Protein AF-A0A353WRV8-F1 (afdb_monomer)

Solvent-accessible surface area (backbone atoms only — not comparable to full-atom values): 5640 Å² total; per-residue (Å²): 137,81,74,79,84,75,44,71,70,61,44,64,76,41,50,88,81,54,85,82,74,84,79,78,56,42,48,75,76,74,54,54,39,83,60,40,34,70,37,94,61,41,56,52,67,69,34,19,45,50,51,53,52,48,58,76,73,46,61,45,95,67,67,48,61,68,48,41,44,74,70,62,57,43,57,69,71,33,36,63,50,52,71,71,49,63,64,40,80,57,117

pLDDT: mean 87.09, std 9.01, range [43.22, 94.62]

Sequence (91 aa):
MDIRNLDAQKFDALADLVYCSAPLPFRLWQLPADSLRCHPYIGGWKEAEAIVLIREKYPSDSLNVGLLRRAGILSPKNCDRLAKCLIADPD

Structure (mmCIF, N/CA/C/O backbone):
data_AF-A0A353WRV8-F1
#
_entry.id   AF-A0A353WRV8-F1
#
loop_
_atom_site.group_PDB
_atom_site.id
_atom_site.type_symbol
_atom_site.label_atom_id
_atom_site.label_alt_id
_atom_site.label_comp_id
_atom_site.label_asym_id
_atom_site.label_entity_id
_atom_site.label_seq_id
_atom_site.pdbx_PDB_ins_code
_atom_site.Cartn_x
_atom_site.Cartn_y
_atom_site.Cartn_z
_atom_site.occupancy
_atom_site.B_iso_or_equiv
_atom_site.auth_seq_id
_atom_site.auth_comp_id
_atom_site.auth_asym_id
_atom_site.auth_atom_id
_atom_site.pdbx_PDB_model_num
ATOM 1 N N . MET A 1 1 ? 21.606 8.556 -9.567 1.00 43.22 1 MET A N 1
ATOM 2 C CA . MET A 1 1 ? 22.695 7.988 -10.382 1.00 43.22 1 MET A CA 1
ATOM 3 C C . MET A 1 1 ? 22.130 7.847 -11.782 1.00 43.22 1 MET A C 1
ATOM 5 O O . MET A 1 1 ? 21.315 6.965 -11.996 1.00 43.22 1 MET A O 1
ATOM 9 N N . ASP A 1 2 ? 22.447 8.787 -12.670 1.00 46.84 2 ASP A N 1
ATOM 10 C CA . ASP A 1 2 ? 22.011 8.746 -14.069 1.00 46.84 2 ASP A CA 1
ATOM 11 C C . ASP A 1 2 ? 23.062 8.002 -14.884 1.00 46.84 2 ASP A C 1
ATOM 13 O O . ASP A 1 2 ? 24.211 8.445 -14.969 1.00 46.84 2 ASP A O 1
ATOM 17 N N . ILE A 1 3 ? 22.684 6.882 -15.499 1.00 61.09 3 ILE A N 1
ATOM 18 C CA . ILE A 1 3 ? 23.528 6.252 -16.514 1.00 61.09 3 ILE A CA 1
ATOM 19 C C . ILE A 1 3 ? 23.322 7.051 -17.804 1.00 61.09 3 ILE A C 1
ATOM 21 O O . ILE A 1 3 ? 22.414 6.782 -18.590 1.00 61.09 3 ILE A O 1
ATOM 25 N N . ARG A 1 4 ? 24.127 8.102 -17.997 1.00 62.56 4 ARG A N 1
ATOM 26 C CA . ARG A 1 4 ? 24.130 8.884 -19.243 1.00 62.56 4 ARG A CA 1
ATOM 27 C C . ARG A 1 4 ? 24.422 7.953 -20.426 1.00 62.56 4 ARG A C 1
ATOM 29 O O . ARG A 1 4 ? 25.414 7.232 -20.406 1.00 62.56 4 ARG A O 1
ATOM 36 N N . ASN A 1 5 ? 23.596 8.030 -21.470 1.00 70.06 5 ASN A N 1
ATOM 37 C CA . ASN A 1 5 ? 23.731 7.267 -22.717 1.00 70.06 5 ASN A CA 1
ATOM 38 C C . ASN A 1 5 ? 23.676 5.735 -22.546 1.00 70.06 5 ASN A C 1
ATOM 40 O O . ASN A 1 5 ? 24.481 5.039 -23.169 1.00 70.06 5 ASN A O 1
ATOM 44 N N . LEU A 1 6 ? 22.763 5.204 -21.722 1.00 74.81 6 LEU A N 1
ATOM 45 C CA . LEU A 1 6 ? 22.415 3.779 -21.764 1.00 74.81 6 LEU A CA 1
ATOM 46 C C . LEU A 1 6 ? 21.622 3.503 -23.055 1.00 74.81 6 LEU A C 1
ATOM 48 O O . LEU A 1 6 ? 20.421 3.750 -23.127 1.00 74.81 6 LEU A O 1
ATOM 52 N N . ASP A 1 7 ? 22.329 3.071 -24.094 1.00 80.94 7 ASP A N 1
ATOM 53 C CA . ASP A 1 7 ? 21.760 2.620 -25.363 1.00 80.94 7 ASP A CA 1
ATOM 54 C C . ASP A 1 7 ? 21.541 1.096 -25.343 1.00 80.94 7 ASP A C 1
ATOM 56 O O . ASP A 1 7 ? 22.011 0.396 -24.443 1.00 80.94 7 ASP A O 1
ATOM 60 N N . ALA A 1 8 ? 20.804 0.581 -26.332 1.00 80.75 8 ALA A N 1
ATOM 61 C CA . ALA A 1 8 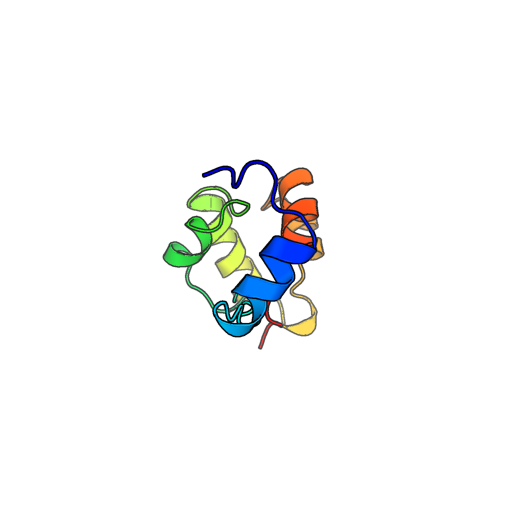? 20.471 -0.843 -26.417 1.00 80.75 8 ALA A CA 1
ATOM 62 C C . ALA A 1 8 ? 21.724 -1.737 -26.416 1.00 80.75 8 ALA A C 1
ATOM 64 O O . ALA A 1 8 ? 21.742 -2.768 -25.757 1.00 80.75 8 ALA A O 1
ATOM 65 N N . GLN A 1 9 ? 22.804 -1.298 -27.070 1.00 82.62 9 GLN A N 1
ATOM 66 C CA . GLN A 1 9 ? 24.049 -2.061 -27.158 1.00 82.62 9 GLN A CA 1
ATOM 67 C C . GLN A 1 9 ? 24.749 -2.195 -25.798 1.00 82.62 9 GLN A C 1
ATOM 69 O O . GLN A 1 9 ? 25.242 -3.269 -25.457 1.00 82.62 9 GLN A O 1
ATOM 74 N N . LYS A 1 10 ? 24.786 -1.122 -24.999 1.00 81.56 10 LYS A N 1
ATOM 75 C CA . LYS A 1 10 ? 25.323 -1.170 -23.6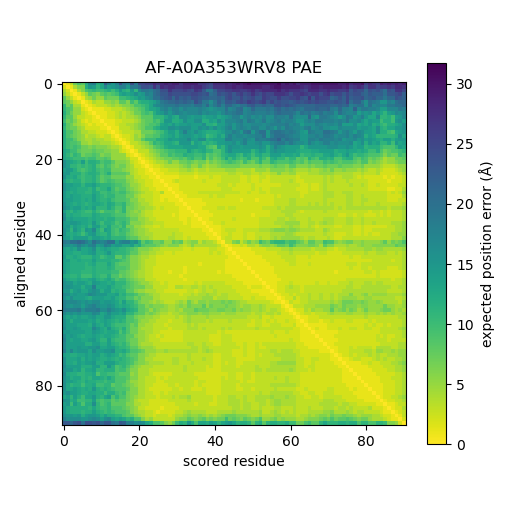31 1.00 81.56 10 LYS A CA 1
ATOM 76 C C . LYS A 1 10 ? 24.424 -1.949 -22.682 1.00 81.56 10 LYS A C 1
ATOM 78 O O . LYS A 1 10 ? 24.943 -2.579 -21.768 1.00 81.56 10 LYS A O 1
ATOM 83 N N . PHE A 1 11 ? 23.106 -1.885 -22.872 1.00 81.69 11 PHE A N 1
ATOM 84 C CA . PHE A 1 11 ? 22.170 -2.692 -22.097 1.00 81.69 11 PHE A CA 1
ATOM 85 C C . PHE A 1 11 ? 22.388 -4.182 -22.368 1.00 81.69 11 PHE A C 1
ATOM 87 O O . PHE A 1 11 ? 22.604 -4.921 -21.418 1.00 81.69 11 PHE A O 1
ATOM 94 N N . ASP A 1 12 ? 22.436 -4.605 -23.632 1.00 83.44 12 ASP A N 1
ATOM 95 C CA . ASP A 1 12 ? 22.633 -6.014 -24.001 1.00 83.44 12 ASP A CA 1
ATOM 96 C C . ASP A 1 12 ? 23.966 -6.575 -23.482 1.00 83.44 12 ASP A C 1
ATOM 98 O O . ASP A 1 12 ? 24.024 -7.724 -23.057 1.00 83.44 12 ASP A O 1
ATOM 102 N N . ALA A 1 13 ? 25.022 -5.752 -23.443 1.00 83.69 13 ALA A N 1
ATOM 103 C CA . ALA A 1 13 ? 26.324 -6.130 -22.886 1.00 83.69 13 ALA A CA 1
ATOM 104 C C . ALA A 1 13 ? 26.354 -6.257 -21.347 1.00 83.69 13 ALA A C 1
ATOM 106 O O . ALA A 1 13 ? 27.353 -6.719 -20.800 1.00 83.69 13 ALA A O 1
ATOM 107 N N . LEU A 1 14 ? 25.319 -5.779 -20.648 1.00 83.94 14 LEU A N 1
ATOM 108 C CA . LEU A 1 14 ? 25.210 -5.791 -19.183 1.00 83.94 14 LEU A CA 1
ATOM 109 C C . LEU A 1 14 ? 23.993 -6.584 -18.684 1.00 83.94 14 LEU A C 1
ATOM 111 O O . LEU A 1 14 ? 23.876 -6.829 -17.484 1.00 83.94 14 LEU A O 1
ATOM 115 N N . ALA A 1 15 ? 23.060 -6.943 -19.566 1.00 81.75 15 ALA A N 1
ATOM 116 C CA . ALA A 1 15 ? 21.773 -7.530 -19.207 1.00 81.75 15 ALA A CA 1
ATOM 117 C C . ALA A 1 15 ? 21.919 -8.921 -18.580 1.00 81.75 15 ALA A C 1
ATOM 119 O O . ALA A 1 15 ? 21.134 -9.291 -17.713 1.00 81.75 15 ALA A O 1
ATOM 120 N N . ASP A 1 16 ? 22.941 -9.673 -18.978 1.00 83.25 16 ASP A N 1
ATOM 121 C CA . ASP A 1 16 ? 23.290 -10.971 -18.401 1.00 83.25 16 ASP A CA 1
ATOM 122 C C . ASP A 1 16 ? 23.937 -10.856 -17.008 1.00 83.25 16 ASP A C 1
ATOM 124 O O . ASP A 1 16 ? 23.866 -11.793 -16.213 1.00 83.25 16 ASP A O 1
ATOM 128 N N . LEU A 1 17 ? 24.513 -9.694 -16.679 1.00 83.81 17 LEU A N 1
ATOM 129 C CA . LEU A 1 17 ? 25.119 -9.396 -15.376 1.00 83.81 17 LEU A CA 1
ATOM 130 C C . LEU A 1 17 ? 24.117 -8.857 -14.347 1.00 83.81 17 LEU A C 1
ATOM 132 O O . LEU A 1 17 ? 24.430 -8.805 -13.155 1.00 83.81 17 LEU A O 1
ATOM 136 N N . VAL A 1 18 ? 22.929 -8.432 -14.783 1.00 77.50 18 VAL A N 1
ATOM 137 C CA . VAL A 1 18 ? 21.933 -7.788 -13.922 1.00 77.50 18 VAL A CA 1
ATOM 138 C C . VAL A 1 18 ? 20.662 -8.625 -13.873 1.00 77.50 18 VAL A C 1
ATOM 140 O O . VAL A 1 18 ? 19.915 -8.726 -14.839 1.00 77.50 18 VAL A O 1
ATOM 143 N N . TYR A 1 19 ? 20.364 -9.168 -12.696 1.00 80.50 19 TYR A N 1
ATOM 144 C CA . TYR A 1 19 ? 19.098 -9.841 -12.431 1.00 80.50 19 TYR A CA 1
ATOM 145 C C . TYR A 1 19 ? 18.164 -8.933 -11.627 1.00 80.50 19 TYR A C 1
ATOM 147 O O . TYR A 1 19 ? 18.446 -8.589 -10.478 1.00 80.50 19 TYR A O 1
ATOM 155 N N . CYS A 1 20 ? 17.024 -8.574 -12.218 1.00 79.12 20 CYS A N 1
ATOM 156 C CA . CYS A 1 20 ? 15.926 -7.919 -11.514 1.00 79.12 20 CYS A CA 1
ATOM 157 C C . CYS A 1 20 ? 14.891 -8.976 -11.119 1.00 79.12 20 CYS A C 1
ATOM 159 O O . CYS A 1 20 ? 14.136 -9.452 -11.968 1.00 79.12 20 CYS A O 1
ATOM 161 N N . SER A 1 21 ? 14.834 -9.345 -9.837 1.00 83.88 21 SER A N 1
ATOM 162 C CA . SER A 1 21 ? 13.759 -10.204 -9.340 1.00 83.88 21 SER A CA 1
ATOM 163 C C . SER A 1 21 ? 12.414 -9.479 -9.393 1.00 83.88 21 SER A C 1
ATOM 165 O O . SER A 1 21 ? 12.336 -8.256 -9.240 1.00 83.88 21 SER A O 1
ATOM 167 N N . ALA A 1 22 ? 11.332 -10.242 -9.569 1.00 85.56 22 ALA A N 1
ATOM 168 C CA . ALA A 1 22 ? 9.991 -9.696 -9.409 1.00 85.56 22 ALA A CA 1
ATOM 169 C C . ALA A 1 22 ? 9.841 -9.102 -7.992 1.00 85.56 22 ALA A C 1
ATOM 171 O O . ALA A 1 22 ? 10.265 -9.739 -7.018 1.00 85.56 22 ALA A O 1
ATOM 172 N N . PRO A 1 23 ? 9.268 -7.893 -7.850 1.00 85.56 23 PRO A N 1
ATOM 173 C CA . PRO A 1 23 ? 9.075 -7.290 -6.541 1.00 85.56 23 PRO A CA 1
ATOM 174 C C . PRO A 1 23 ? 8.078 -8.114 -5.724 1.00 85.56 23 PRO A C 1
ATOM 176 O O . PRO A 1 23 ? 7.091 -8.628 -6.250 1.00 85.56 23 PRO A O 1
ATOM 179 N N . LEU A 1 24 ? 8.324 -8.216 -4.419 1.00 89.12 24 LEU A N 1
ATOM 180 C CA . LEU A 1 24 ? 7.381 -8.857 -3.509 1.00 89.12 24 LEU A CA 1
ATOM 181 C C . LEU A 1 24 ? 6.133 -7.974 -3.339 1.00 89.12 24 LEU A C 1
ATOM 183 O O . LEU A 1 24 ? 6.280 -6.759 -3.162 1.00 89.12 24 LEU A O 1
ATOM 187 N N . PRO A 1 25 ? 4.917 -8.553 -3.347 1.00 92.06 25 PRO A N 1
ATOM 188 C CA . PRO A 1 25 ? 3.699 -7.802 -3.077 1.00 92.06 25 PRO A CA 1
ATOM 189 C C . PRO A 1 25 ? 3.730 -7.157 -1.693 1.00 92.06 25 PRO A C 1
ATOM 191 O O . PRO A 1 25 ? 4.108 -7.783 -0.698 1.00 92.06 25 PRO A O 1
ATOM 194 N N . PHE A 1 26 ? 3.293 -5.904 -1.613 1.00 92.12 26 PHE A N 1
ATOM 195 C CA . PHE A 1 26 ? 3.156 -5.200 -0.351 1.00 92.12 26 PHE A CA 1
ATOM 196 C C . PHE A 1 26 ? 1.969 -5.755 0.438 1.00 92.12 26 PHE A C 1
ATOM 198 O O . PHE A 1 26 ? 0.823 -5.725 -0.010 1.00 92.12 26 PHE A O 1
ATOM 205 N N . ARG A 1 27 ? 2.240 -6.242 1.647 1.00 92.88 27 ARG A N 1
ATOM 206 C CA . ARG A 1 27 ? 1.271 -6.922 2.514 1.00 92.88 27 ARG A CA 1
ATOM 207 C C . ARG A 1 27 ? 0.424 -5.938 3.326 1.00 92.88 27 ARG A C 1
ATOM 209 O O . ARG A 1 27 ? 0.463 -5.938 4.556 1.00 92.88 27 ARG A O 1
ATOM 216 N N . LEU A 1 28 ? -0.334 -5.088 2.632 1.00 93.00 28 LEU A N 1
ATOM 217 C CA . LEU A 1 28 ? -1.159 -4.025 3.226 1.00 93.00 28 LEU A CA 1
ATOM 218 C C . LEU A 1 28 ? -2.082 -4.537 4.343 1.00 93.00 28 LEU A C 1
ATOM 220 O O . LEU A 1 28 ? -2.232 -3.879 5.366 1.00 93.00 28 LEU A O 1
ATOM 224 N N . TRP A 1 29 ? -2.680 -5.712 4.150 1.00 92.94 29 TRP A N 1
ATOM 225 C CA . TRP A 1 29 ? -3.670 -6.275 5.069 1.00 92.94 29 TRP A CA 1
ATOM 226 C C . TRP A 1 29 ? -3.063 -7.163 6.156 1.00 92.94 29 TRP A C 1
ATOM 228 O O . TRP A 1 29 ? -3.763 -7.576 7.064 1.00 92.94 29 TRP A O 1
ATOM 238 N N . GLN A 1 30 ? -1.767 -7.455 6.132 1.00 91.56 30 GLN A N 1
ATOM 239 C CA . GLN A 1 30 ? -1.152 -8.340 7.134 1.00 91.56 30 GLN A CA 1
ATOM 240 C C . GLN A 1 30 ? -0.203 -7.569 8.054 1.00 91.56 30 GLN A C 1
ATOM 242 O O . GLN A 1 30 ? -0.096 -7.885 9.240 1.00 91.56 30 GLN A O 1
ATOM 247 N N . LEU A 1 31 ? 0.462 -6.536 7.531 1.00 93.38 31 LEU A N 1
ATOM 248 C CA . LEU A 1 31 ? 1.474 -5.784 8.265 1.00 93.38 31 LEU A CA 1
ATOM 249 C C . LEU A 1 31 ? 0.891 -4.986 9.448 1.00 93.38 31 LEU A C 1
ATOM 251 O O . LEU A 1 31 ? -0.223 -4.468 9.362 1.00 93.38 31 LEU A O 1
ATOM 255 N N . PRO A 1 32 ? 1.656 -4.838 10.546 1.00 93.31 32 PRO A N 1
ATOM 256 C CA . PRO A 1 32 ? 1.281 -3.971 11.659 1.00 93.31 32 PRO A CA 1
ATOM 257 C C . PRO A 1 32 ? 1.415 -2.489 11.280 1.00 93.31 32 PRO A C 1
ATOM 259 O O . PRO A 1 32 ? 2.184 -2.133 10.381 1.00 93.31 32 PRO A O 1
ATOM 262 N N . ALA A 1 33 ? 0.734 -1.610 12.024 1.00 92.81 33 ALA A N 1
ATOM 263 C CA . ALA A 1 33 ? 0.743 -0.159 11.795 1.00 92.81 33 ALA A CA 1
ATOM 264 C C . ALA A 1 33 ? 2.167 0.431 11.698 1.00 92.81 33 ALA A C 1
ATOM 266 O O . ALA A 1 33 ? 2.453 1.252 10.825 1.00 92.81 33 ALA A O 1
ATOM 267 N N . ASP A 1 34 ? 3.089 -0.069 12.525 1.00 92.75 34 ASP A N 1
ATOM 268 C CA . ASP A 1 34 ? 4.504 0.310 12.518 1.00 92.75 34 ASP A CA 1
ATOM 269 C C . ASP A 1 34 ? 5.220 0.080 11.186 1.00 92.75 34 ASP A C 1
ATOM 271 O O . ASP A 1 34 ? 6.116 0.834 10.820 1.00 92.75 34 ASP A O 1
ATOM 275 N N . SER A 1 35 ? 4.844 -0.972 10.462 1.00 92.00 35 SER A N 1
ATOM 276 C CA . SER A 1 35 ? 5.398 -1.269 9.139 1.00 92.00 35 SER A CA 1
ATOM 277 C C . SER A 1 35 ? 4.628 -0.543 8.040 1.00 92.00 35 SER A C 1
ATOM 279 O O . SER A 1 35 ? 5.222 -0.095 7.061 1.00 92.00 35 SER A O 1
ATOM 281 N N . LEU A 1 36 ? 3.314 -0.378 8.211 1.00 93.00 36 LEU A N 1
ATOM 282 C CA . LEU A 1 36 ? 2.462 0.329 7.257 1.00 93.00 36 LEU A 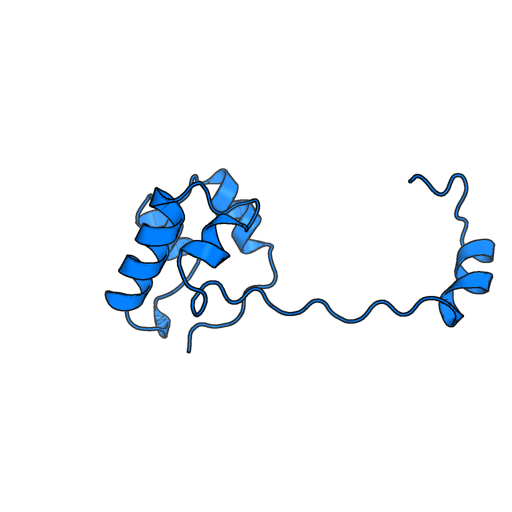CA 1
ATOM 283 C C . LEU A 1 36 ? 2.864 1.800 7.106 1.00 93.00 36 LEU A C 1
ATOM 285 O O . LEU A 1 36 ? 2.962 2.283 5.982 1.00 93.00 36 LEU A O 1
ATOM 289 N N . ARG A 1 37 ? 3.184 2.497 8.203 1.00 92.62 37 ARG A N 1
ATOM 290 C CA . ARG A 1 37 ? 3.610 3.913 8.167 1.00 92.62 37 ARG A CA 1
ATOM 291 C C . ARG A 1 37 ? 4.893 4.166 7.366 1.00 92.62 37 ARG A C 1
ATOM 293 O O . ARG A 1 37 ? 5.176 5.302 7.011 1.00 92.62 37 ARG A O 1
ATOM 300 N N . CYS A 1 38 ? 5.700 3.133 7.122 1.00 90.56 38 CYS A N 1
ATOM 301 C CA . CYS A 1 38 ? 6.921 3.253 6.324 1.00 90.56 38 CYS A CA 1
ATOM 302 C C . CYS A 1 38 ? 6.625 3.318 4.819 1.00 90.56 38 CYS A C 1
ATOM 304 O O . CYS A 1 38 ? 7.513 3.643 4.030 1.00 90.56 38 CYS A O 1
ATOM 306 N N . HIS A 1 39 ? 5.400 2.995 4.400 1.00 91.31 39 HIS A N 1
ATOM 307 C CA . HIS A 1 39 ? 5.027 3.018 2.997 1.00 91.31 39 HIS A CA 1
ATOM 308 C C . HIS A 1 39 ? 4.804 4.466 2.515 1.00 91.31 39 HIS A C 1
ATOM 310 O O . HIS A 1 39 ? 4.008 5.177 3.121 1.00 91.31 39 HIS A O 1
ATOM 316 N N . PRO A 1 40 ? 5.383 4.906 1.379 1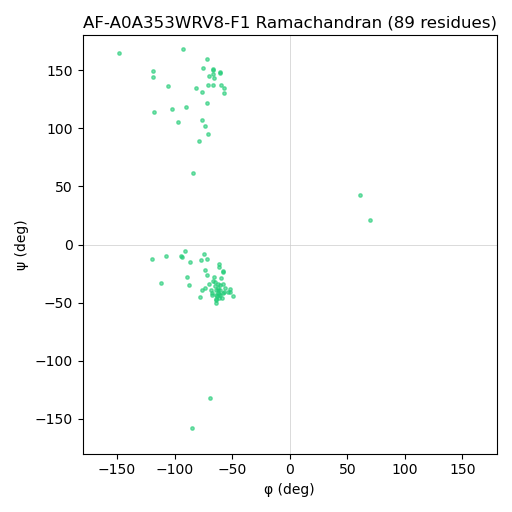.00 90.06 40 PRO A N 1
ATOM 317 C CA . PRO A 1 40 ? 5.363 6.314 0.947 1.00 90.06 40 PRO A CA 1
ATOM 318 C C . PRO A 1 40 ? 3.977 6.947 0.756 1.00 90.06 40 PRO A C 1
ATOM 320 O O . PRO A 1 40 ? 3.845 8.170 0.721 1.00 90.06 40 PRO A O 1
ATOM 323 N N . TYR A 1 41 ? 2.954 6.121 0.529 1.00 91.56 41 TYR A N 1
ATOM 324 C CA . TYR A 1 41 ? 1.574 6.565 0.285 1.00 91.56 41 TYR A CA 1
ATOM 325 C C . TYR A 1 41 ? 0.630 6.300 1.453 1.00 91.56 41 TYR A C 1
ATOM 327 O O . TYR A 1 41 ? -0.501 6.789 1.441 1.00 91.56 41 TYR A O 1
ATOM 335 N N . ILE A 1 42 ? 1.085 5.534 2.441 1.00 86.25 42 ILE A N 1
ATOM 336 C CA . ILE A 1 42 ? 0.410 5.467 3.730 1.00 86.25 42 ILE A CA 1
ATOM 337 C C . ILE A 1 42 ? 0.892 6.709 4.475 1.00 86.25 42 ILE A C 1
ATOM 339 O O . ILE A 1 42 ? 2.045 7.102 4.334 1.00 86.25 42 ILE A O 1
ATOM 343 N N . GLY A 1 43 ? -0.030 7.424 5.111 1.00 82.31 43 GLY A N 1
ATOM 344 C CA . GLY A 1 43 ? 0.280 8.698 5.751 1.00 82.31 43 GLY A CA 1
ATOM 345 C C . GLY A 1 43 ? 1.166 8.529 6.987 1.00 82.31 43 GLY A C 1
ATOM 346 O O . GLY A 1 43 ? 2.190 7.853 6.980 1.00 82.31 43 GLY A O 1
ATOM 347 N N . GLY A 1 44 ? 0.776 9.175 8.075 1.00 88.56 44 GLY A N 1
ATOM 348 C CA . GLY A 1 44 ? 1.437 9.003 9.356 1.00 88.56 44 GLY A CA 1
ATOM 349 C C . GLY A 1 44 ? 0.906 7.804 10.139 1.00 88.56 44 GLY A C 1
ATOM 350 O O . GLY A 1 44 ? 0.297 6.865 9.624 1.00 88.56 44 GLY A O 1
ATOM 351 N N . TRP A 1 45 ? 1.134 7.876 11.448 1.00 91.69 45 TRP A N 1
ATOM 352 C CA . TRP A 1 45 ? 0.684 6.882 12.419 1.00 91.69 45 TRP A CA 1
ATOM 353 C C . TRP A 1 45 ? -0.834 6.657 12.391 1.00 91.69 45 TRP A C 1
ATOM 355 O O . TRP A 1 45 ? -1.298 5.522 12.437 1.00 91.69 45 TRP A O 1
ATOM 365 N N . LYS A 1 46 ? -1.607 7.742 12.254 1.00 92.25 46 LYS A N 1
ATOM 366 C CA . LYS A 1 46 ? -3.075 7.711 12.305 1.00 92.25 46 LYS A CA 1
ATOM 367 C C . LYS A 1 46 ? -3.669 6.889 11.166 1.00 92.25 46 LYS A C 1
ATOM 369 O O . LYS A 1 46 ? -4.581 6.099 11.381 1.00 92.25 46 LYS A O 1
ATOM 374 N N . GLU A 1 47 ? -3.155 7.073 9.956 1.00 93.38 47 GLU A N 1
ATOM 375 C CA . GLU A 1 47 ? -3.617 6.352 8.775 1.00 93.38 47 GLU A CA 1
ATOM 376 C C . GLU A 1 47 ? -3.250 4.869 8.858 1.00 93.38 47 GLU A C 1
ATOM 378 O O . GLU A 1 47 ? -4.061 4.015 8.506 1.00 93.38 47 GLU A O 1
ATOM 383 N N . ALA A 1 48 ? -2.057 4.558 9.370 1.00 94.19 48 ALA A N 1
ATOM 384 C CA . ALA A 1 48 ? -1.617 3.187 9.582 1.00 94.19 48 ALA A CA 1
ATOM 385 C C . ALA A 1 48 ? -2.482 2.446 10.620 1.00 94.19 48 ALA A C 1
ATOM 387 O O . ALA A 1 48 ? -2.933 1.336 10.345 1.00 94.19 48 ALA A O 1
ATOM 388 N N . GLU A 1 49 ? -2.776 3.061 11.771 1.00 94.62 49 GLU A N 1
ATOM 389 C CA . GLU A 1 49 ? -3.693 2.490 12.771 1.00 94.62 49 GLU A CA 1
ATOM 390 C C . GLU A 1 49 ? -5.107 2.305 12.214 1.00 94.62 49 GLU A C 1
ATOM 392 O O . GLU A 1 49 ? -5.724 1.260 12.408 1.00 94.62 49 GLU A O 1
ATOM 397 N N . ALA A 1 50 ? -5.616 3.286 11.468 1.00 93.44 50 ALA A N 1
ATOM 398 C CA . ALA A 1 50 ? -6.943 3.196 10.875 1.00 93.44 50 ALA A CA 1
ATOM 399 C C . ALA A 1 50 ? -7.066 2.041 9.864 1.00 93.44 50 ALA A C 1
ATOM 401 O O . ALA A 1 50 ? -8.122 1.413 9.788 1.00 93.44 50 ALA A O 1
ATOM 402 N N . ILE A 1 51 ? -6.002 1.717 9.118 1.00 93.00 51 ILE A N 1
ATOM 403 C CA . ILE A 1 51 ? -5.973 0.541 8.230 1.00 93.00 51 ILE A CA 1
ATOM 404 C C . ILE A 1 51 ? -6.084 -0.757 9.043 1.00 93.00 51 ILE A C 1
ATOM 406 O O . ILE A 1 51 ? -6.869 -1.632 8.676 1.00 93.00 51 ILE A O 1
ATOM 410 N N . VAL A 1 52 ? -5.357 -0.866 10.162 1.00 94.06 52 VAL A N 1
ATOM 411 C CA . VAL A 1 52 ? -5.445 -2.028 11.066 1.00 94.06 52 VAL A CA 1
ATOM 412 C C . VAL A 1 52 ? -6.864 -2.175 11.626 1.00 94.06 52 VAL A C 1
ATOM 414 O O . VAL A 1 52 ? -7.428 -3.265 11.585 1.00 94.06 52 VAL A O 1
ATOM 417 N N . LEU A 1 53 ? -7.486 -1.071 12.046 1.00 93.38 53 LEU A N 1
ATOM 418 C CA . LEU A 1 53 ? -8.865 -1.067 12.545 1.00 93.38 53 LEU A CA 1
ATOM 419 C C . LEU A 1 53 ? -9.892 -1.466 11.474 1.00 93.38 53 LEU A C 1
ATOM 421 O O . LEU A 1 53 ? -10.849 -2.179 11.773 1.00 93.38 53 LEU A O 1
ATOM 425 N N . ILE A 1 54 ? -9.721 -1.027 10.220 1.00 92.44 54 ILE A N 1
ATOM 426 C CA . ILE A 1 54 ? -10.583 -1.460 9.10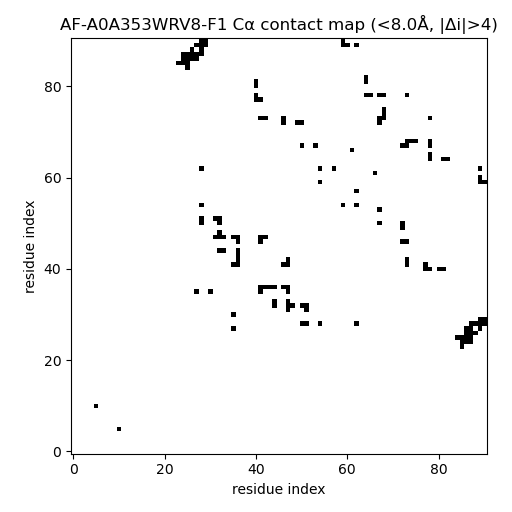5 1.00 92.44 54 ILE A CA 1
ATOM 427 C C . ILE A 1 54 ? -10.481 -2.965 8.907 1.00 92.44 54 ILE A C 1
ATOM 429 O O . ILE A 1 54 ? -11.510 -3.623 8.769 1.00 92.44 54 ILE A O 1
ATOM 433 N N . ARG A 1 55 ? -9.258 -3.500 8.901 1.00 91.06 55 ARG A N 1
ATOM 434 C CA . ARG A 1 55 ? -9.023 -4.932 8.728 1.00 91.06 55 ARG A CA 1
ATOM 435 C C . ARG A 1 55 ? -9.733 -5.758 9.795 1.00 91.06 55 ARG A C 1
ATOM 437 O O . ARG A 1 55 ? -10.291 -6.794 9.479 1.00 91.06 55 ARG A O 1
ATOM 444 N N . GLU A 1 56 ? -9.715 -5.309 11.045 1.00 90.62 56 GLU A N 1
ATOM 445 C CA . GLU A 1 56 ? -10.368 -6.029 12.146 1.00 90.62 56 GLU A CA 1
ATOM 446 C C . GLU A 1 56 ? -11.897 -5.945 12.089 1.00 90.62 56 GLU A C 1
ATOM 448 O O . GLU A 1 56 ? -12.596 -6.823 12.591 1.00 90.62 56 GLU A O 1
ATOM 453 N N . LYS A 1 57 ? -12.431 -4.883 11.481 1.00 91.38 57 LYS A N 1
ATOM 454 C CA . LYS A 1 57 ? -13.870 -4.611 11.446 1.00 91.38 57 LYS A CA 1
ATOM 455 C C . LYS A 1 57 ? -14.589 -5.251 10.259 1.00 91.38 57 LYS A C 1
ATOM 457 O O . LYS A 1 57 ? -15.794 -5.487 10.341 1.00 91.38 57 LYS A O 1
ATOM 462 N N . TYR A 1 58 ? -13.892 -5.464 9.150 1.00 89.44 58 TYR A N 1
ATOM 463 C CA . TYR A 1 58 ? -14.488 -5.877 7.883 1.00 89.44 58 TYR A CA 1
ATOM 464 C C . TYR A 1 58 ? -13.946 -7.237 7.427 1.00 89.44 58 TYR A C 1
ATOM 466 O O . TYR A 1 58 ? -12.765 -7.509 7.620 1.00 89.44 58 TYR A O 1
ATOM 474 N N . PRO A 1 59 ? -14.779 -8.087 6.797 1.00 88.38 59 PRO A N 1
ATOM 475 C CA . PRO A 1 59 ? -14.322 -9.364 6.261 1.00 88.38 59 PRO A CA 1
ATOM 476 C C . PRO A 1 59 ? -13.348 -9.159 5.096 1.00 88.38 59 PRO A C 1
ATOM 478 O O . PRO A 1 59 ? -13.473 -8.181 4.347 1.00 88.38 59 PRO A O 1
ATOM 481 N N . SER A 1 60 ? -12.439 -10.114 4.909 1.00 85.69 60 SER A N 1
ATOM 482 C CA . SER A 1 60 ? -11.351 -10.101 3.923 1.00 85.69 60 SER A CA 1
ATOM 483 C C . SER A 1 60 ? -11.811 -9.750 2.507 1.00 85.69 60 SER A C 1
ATOM 485 O O . SER A 1 60 ? -11.250 -8.849 1.889 1.00 85.69 60 SER A O 1
ATOM 487 N N . ASP A 1 61 ? -12.921 -10.335 2.048 1.00 85.75 61 ASP A N 1
ATOM 488 C CA . ASP A 1 61 ? -13.507 -10.092 0.716 1.00 85.75 61 ASP A CA 1
ATOM 489 C C . ASP A 1 61 ? -13.869 -8.622 0.446 1.00 85.75 61 ASP A C 1
ATOM 491 O O . ASP A 1 61 ? -13.968 -8.175 -0.698 1.00 85.75 61 ASP A O 1
ATOM 495 N N . SER A 1 62 ? -14.096 -7.843 1.504 1.00 87.00 62 SER A N 1
ATOM 496 C CA . SER A 1 62 ? -14.458 -6.429 1.396 1.00 87.00 62 SER A CA 1
ATOM 497 C C . SER A 1 62 ? -13.259 -5.481 1.500 1.00 87.00 62 SER A C 1
ATOM 499 O O . SER A 1 62 ? -13.399 -4.284 1.216 1.00 87.00 62 SER A O 1
ATOM 501 N N . LEU A 1 63 ? -12.080 -5.997 1.863 1.00 89.81 63 LEU A N 1
ATOM 502 C CA . LEU A 1 63 ? -10.858 -5.220 2.028 1.00 89.81 63 LEU A CA 1
ATOM 503 C C . LEU A 1 63 ? -10.259 -4.875 0.664 1.00 89.81 63 LEU A C 1
ATOM 505 O O . LEU A 1 63 ? -9.690 -5.695 -0.046 1.00 89.81 63 LEU A O 1
ATOM 509 N N . ASN A 1 64 ? -10.384 -3.608 0.284 1.00 90.75 64 ASN A N 1
ATOM 510 C CA . ASN A 1 64 ? -9.761 -3.058 -0.913 1.00 90.75 64 ASN A CA 1
ATOM 511 C C . ASN A 1 64 ? -9.405 -1.582 -0.704 1.00 90.75 64 ASN A C 1
ATOM 513 O O . ASN A 1 64 ? -9.911 -0.911 0.199 1.00 90.75 64 ASN A O 1
ATOM 517 N N . VAL A 1 65 ? -8.562 -1.035 -1.583 1.00 90.50 65 VAL A N 1
ATOM 518 C CA . VAL A 1 65 ? -8.170 0.388 -1.542 1.00 90.50 65 VAL A CA 1
ATOM 519 C C . VAL A 1 65 ? -9.391 1.318 -1.673 1.00 90.50 65 VAL A C 1
ATOM 521 O O . VAL A 1 65 ? -9.417 2.413 -1.106 1.00 90.50 65 VAL A O 1
ATOM 524 N N . GLY A 1 66 ? -10.451 0.875 -2.356 1.00 89.62 66 GLY A N 1
ATOM 525 C CA . GLY A 1 66 ? -11.715 1.606 -2.454 1.00 89.62 66 GLY A CA 1
ATOM 526 C C . GLY A 1 66 ? -12.448 1.749 -1.115 1.00 89.62 66 GLY A C 1
ATOM 527 O O . GLY A 1 66 ? -13.101 2.767 -0.885 1.00 89.62 66 GLY A O 1
ATOM 528 N N . LEU A 1 67 ? -12.335 0.772 -0.211 1.00 90.44 67 LEU A N 1
ATOM 529 C CA . LEU A 1 67 ? -12.858 0.859 1.153 1.00 90.44 67 LEU A CA 1
ATOM 530 C C . LEU A 1 67 ? -12.090 1.911 1.960 1.00 90.44 67 LEU A C 1
ATOM 532 O O . LEU A 1 67 ? -12.719 2.752 2.595 1.00 90.44 67 LEU A O 1
ATOM 536 N N . LEU A 1 68 ? -10.757 1.940 1.854 1.00 90.88 68 LEU A N 1
ATOM 537 C CA . LEU A 1 68 ? -9.919 2.952 2.517 1.00 90.88 68 LEU A CA 1
ATOM 538 C C . LEU A 1 68 ? -10.262 4.372 2.055 1.00 90.88 68 LEU A C 1
ATOM 540 O O . LEU A 1 68 ? -10.334 5.296 2.867 1.00 90.88 68 LEU A O 1
ATOM 544 N N . ARG A 1 69 ? -10.535 4.537 0.753 1.00 92.69 69 ARG A N 1
ATOM 545 C CA . ARG A 1 69 ? -11.008 5.803 0.180 1.00 92.69 69 ARG A CA 1
ATOM 546 C C . ARG A 1 69 ? -12.374 6.202 0.735 1.00 92.69 69 ARG A C 1
ATOM 548 O O . ARG A 1 69 ? -12.551 7.349 1.126 1.00 92.69 69 ARG A O 1
ATOM 555 N N . ARG A 1 70 ? -13.334 5.270 0.771 1.00 91.25 70 ARG A N 1
ATOM 556 C CA . ARG A 1 70 ? -14.695 5.513 1.288 1.00 91.25 70 ARG A CA 1
ATOM 557 C C . ARG A 1 70 ? -14.707 5.820 2.785 1.00 91.25 70 ARG A C 1
ATOM 559 O O . ARG A 1 70 ? -15.485 6.660 3.217 1.00 91.25 70 ARG A O 1
ATOM 566 N N . ALA A 1 71 ? -13.825 5.184 3.550 1.00 89.88 71 ALA A N 1
ATOM 567 C CA . ALA A 1 71 ? -13.640 5.432 4.975 1.00 89.88 71 ALA A CA 1
ATOM 568 C C . ALA A 1 71 ? -12.899 6.750 5.277 1.00 89.88 71 ALA A C 1
ATOM 570 O O . ALA A 1 71 ? -12.808 7.137 6.437 1.00 89.88 71 ALA A O 1
ATOM 571 N N . GLY A 1 72 ? -12.359 7.435 4.260 1.00 90.12 72 GLY A N 1
ATOM 572 C CA . GLY A 1 72 ? -11.636 8.696 4.434 1.00 90.12 72 GLY A CA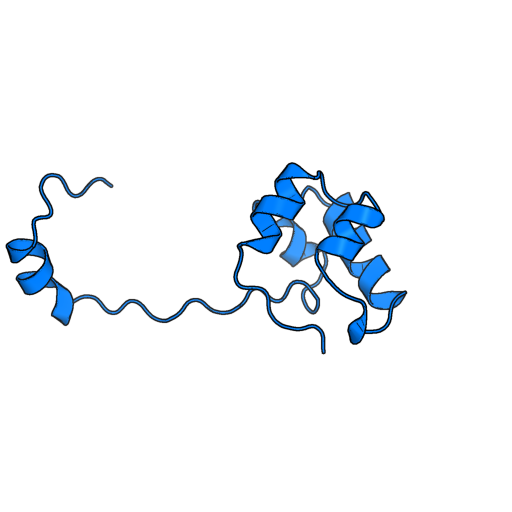 1
ATOM 573 C C . GLY A 1 72 ? -10.284 8.551 5.138 1.00 90.12 72 GLY A C 1
ATOM 574 O O . GLY A 1 72 ? -9.783 9.526 5.686 1.00 90.12 72 GLY A O 1
ATOM 575 N N . ILE A 1 73 ? -9.695 7.350 5.134 1.00 91.31 73 ILE A N 1
ATOM 576 C CA . ILE A 1 73 ? -8.444 7.059 5.854 1.00 91.31 73 ILE A CA 1
ATOM 577 C C . ILE A 1 73 ? -7.236 7.625 5.118 1.00 91.31 73 ILE A C 1
ATOM 579 O O . ILE A 1 73 ? -6.304 8.133 5.730 1.00 91.31 73 ILE A O 1
ATOM 583 N N . LEU A 1 74 ? -7.255 7.540 3.790 1.00 91.12 74 LEU A N 1
ATOM 584 C CA . LEU A 1 74 ? -6.210 8.069 2.927 1.00 91.12 74 LEU A CA 1
ATOM 585 C C . LEU A 1 74 ? -6.800 9.137 2.008 1.00 91.12 74 LEU A C 1
ATOM 587 O O . LEU A 1 74 ? -7.959 9.063 1.592 1.00 91.12 74 LEU A O 1
ATOM 591 N N . SER A 1 75 ? -5.975 10.121 1.644 1.00 90.81 75 SER A N 1
ATOM 592 C CA . SER A 1 75 ? -6.366 11.112 0.641 1.00 90.81 75 SER A CA 1
ATOM 593 C C . SER A 1 75 ? -6.667 10.433 -0.708 1.00 90.81 75 SER A C 1
ATOM 595 O O . SER A 1 75 ? -6.005 9.448 -1.050 1.00 90.81 75 SER A O 1
ATOM 597 N N . PRO A 1 76 ? -7.591 10.969 -1.533 1.00 91.25 76 PRO A N 1
ATOM 598 C CA . PRO A 1 76 ? -7.920 10.379 -2.834 1.00 91.25 76 PRO A CA 1
ATOM 599 C C . PRO A 1 76 ? -6.686 10.156 -3.716 1.00 91.25 76 PRO A C 1
ATOM 601 O O . PRO A 1 76 ? -6.520 9.094 -4.304 1.00 91.25 76 PRO A O 1
ATOM 604 N N . LYS A 1 77 ? -5.759 11.122 -3.710 1.00 92.00 77 LYS A N 1
ATOM 605 C CA . LYS A 1 77 ? -4.491 11.054 -4.446 1.00 92.00 77 LYS A CA 1
ATOM 606 C C . LYS A 1 77 ? -3.599 9.900 -3.980 1.00 92.00 77 LYS A C 1
ATOM 608 O O . LYS A 1 77 ? -2.944 9.270 -4.807 1.00 92.00 77 LYS A O 1
ATOM 613 N N . ASN A 1 78 ? -3.545 9.634 -2.675 1.00 92.00 78 ASN A N 1
ATOM 614 C CA . ASN A 1 78 ? -2.772 8.516 -2.140 1.00 92.00 78 ASN A CA 1
ATOM 615 C C . ASN A 1 78 ? -3.455 7.181 -2.430 1.00 92.00 78 ASN A C 1
ATOM 617 O O . ASN A 1 78 ? -2.758 6.242 -2.796 1.00 92.00 78 ASN A O 1
ATOM 621 N N . CYS A 1 79 ? -4.788 7.108 -2.374 1.00 92.12 79 CYS A N 1
ATOM 622 C CA . CYS A 1 79 ? -5.532 5.922 -2.806 1.00 92.12 79 CYS A CA 1
ATOM 623 C C . CYS A 1 79 ? -5.264 5.589 -4.277 1.00 92.12 79 CYS A C 1
ATOM 625 O O . CYS A 1 79 ? -4.969 4.443 -4.596 1.00 92.12 79 CYS A O 1
ATOM 627 N N . ASP A 1 80 ? -5.302 6.586 -5.165 1.00 92.94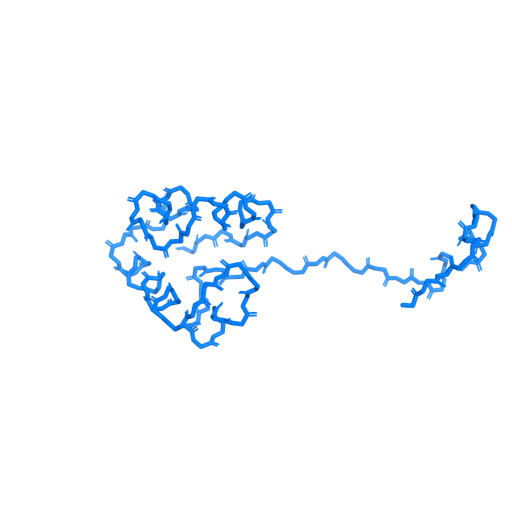 80 ASP A N 1
ATOM 628 C CA . ASP A 1 80 ? -5.068 6.384 -6.600 1.00 92.94 80 ASP A CA 1
ATOM 629 C C . ASP A 1 80 ? -3.624 5.937 -6.900 1.00 92.94 80 ASP A C 1
ATOM 631 O O . ASP A 1 80 ? -3.370 5.253 -7.891 1.00 92.94 80 ASP A O 1
ATOM 635 N N . ARG A 1 81 ? -2.659 6.318 -6.053 1.00 92.56 81 ARG A N 1
ATOM 636 C CA . ARG A 1 81 ? -1.268 5.843 -6.131 1.00 92.56 81 ARG A CA 1
ATOM 637 C C . ARG A 1 81 ? -1.118 4.437 -5.564 1.00 92.56 81 ARG A C 1
ATOM 639 O O . ARG A 1 81 ? -0.485 3.605 -6.199 1.00 92.56 81 ARG A O 1
ATOM 646 N N . LEU A 1 82 ? -1.727 4.175 -4.410 1.00 91.75 82 LEU A N 1
ATOM 647 C CA . LEU A 1 82 ? -1.699 2.877 -3.745 1.00 91.75 82 LEU A CA 1
ATOM 648 C C . LEU A 1 82 ? -2.365 1.801 -4.613 1.00 91.75 82 LEU A C 1
ATOM 650 O O . LEU A 1 82 ? -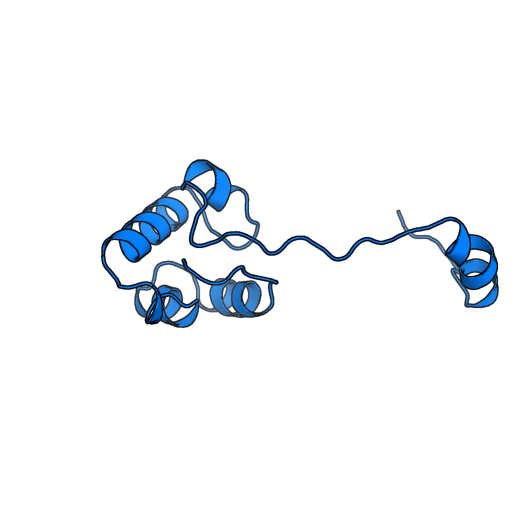1.834 0.709 -4.727 1.00 91.75 82 LEU A O 1
ATOM 654 N N . ALA A 1 83 ? -3.448 2.130 -5.322 1.00 90.12 83 ALA A N 1
ATOM 655 C CA . ALA A 1 83 ? -4.114 1.227 -6.264 1.00 90.12 83 ALA A CA 1
ATOM 656 C C . ALA A 1 83 ? -3.229 0.780 -7.448 1.00 90.12 83 ALA A C 1
ATOM 658 O O . ALA A 1 83 ? -3.567 -0.185 -8.124 1.00 90.12 83 ALA A O 1
ATOM 659 N N . LYS A 1 84 ? -2.113 1.474 -7.713 1.00 90.88 84 LYS A N 1
ATOM 660 C CA . LYS A 1 84 ? -1.123 1.093 -8.736 1.00 90.88 84 LYS A CA 1
ATOM 661 C C . LYS A 1 84 ? 0.019 0.250 -8.169 1.00 90.88 84 LYS A C 1
ATOM 663 O O . LYS A 1 84 ? 0.844 -0.240 -8.935 1.00 90.88 84 LYS A O 1
ATOM 668 N N . CYS A 1 85 ? 0.118 0.137 -6.846 1.00 91.19 85 CYS A N 1
ATOM 669 C CA . CYS A 1 85 ? 1.122 -0.688 -6.195 1.00 91.19 85 CYS A CA 1
ATOM 670 C C . CYS A 1 85 ? 0.741 -2.167 -6.309 1.00 91.19 85 CYS A C 1
ATOM 672 O O . CYS A 1 85 ? -0.435 -2.521 -6.348 1.00 91.19 85 CYS A O 1
ATOM 674 N N . LEU A 1 86 ? 1.751 -3.034 -6.303 1.00 91.00 86 LEU A N 1
ATOM 675 C CA . LEU A 1 86 ? 1.548 -4.468 -6.157 1.00 91.00 86 LEU A CA 1
ATOM 676 C C . LEU A 1 86 ? 1.184 -4.755 -4.695 1.00 91.00 86 LEU A C 1
ATOM 678 O O . LEU A 1 86 ? 2.059 -4.724 -3.832 1.00 91.00 86 LEU A O 1
ATOM 682 N N . ILE A 1 87 ? -0.098 -4.978 -4.414 1.00 92.06 87 ILE A N 1
ATOM 683 C CA . ILE A 1 87 ? -0.619 -5.257 -3.069 1.00 92.06 87 ILE A CA 1
ATOM 684 C C . ILE A 1 87 ? -0.971 -6.741 -2.984 1.00 92.06 87 ILE A C 1
ATOM 686 O O . ILE A 1 87 ? -1.540 -7.287 -3.923 1.00 92.06 87 ILE A O 1
ATOM 690 N N . ALA A 1 88 ? -0.608 -7.387 -1.877 1.00 91.94 88 ALA A N 1
ATOM 691 C CA . ALA A 1 88 ? -1.021 -8.757 -1.598 1.00 91.94 88 ALA A CA 1
ATOM 692 C C . ALA A 1 88 ? -2.524 -8.814 -1.290 1.00 91.94 88 ALA A C 1
ATOM 694 O O . ALA A 1 88 ? -3.052 -7.907 -0.637 1.00 91.94 88 ALA A O 1
ATOM 695 N N . ASP A 1 89 ? -3.183 -9.890 -1.707 1.00 86.75 89 ASP A N 1
ATOM 696 C CA . ASP A 1 89 ? -4.577 -10.122 -1.345 1.00 86.75 89 ASP A CA 1
ATOM 697 C C . ASP A 1 89 ? -4.743 -10.221 0.186 1.00 86.75 89 ASP A C 1
ATOM 699 O O . ASP A 1 89 ? -3.808 -10.616 0.893 1.00 86.75 89 ASP A O 1
ATOM 703 N N . PRO A 1 90 ? -5.893 -9.783 0.722 1.00 82.56 90 PRO A N 1
ATOM 704 C CA . PRO A 1 90 ? -6.248 -10.024 2.116 1.00 82.56 90 PRO A CA 1
ATOM 705 C C . PRO A 1 90 ? -6.469 -11.530 2.348 1.00 82.56 90 PRO A C 1
ATOM 707 O O . PRO A 1 90 ? -7.087 -12.180 1.509 1.00 82.56 90 PRO A O 1
ATOM 710 N N . ASP A 1 91 ? -5.962 -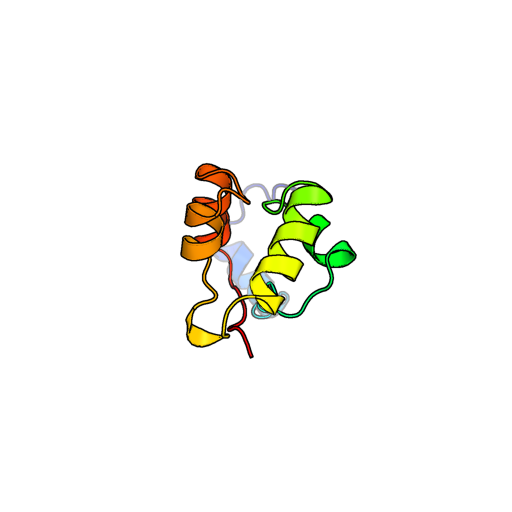12.068 3.465 1.00 71.19 91 ASP A N 1
ATOM 711 C CA . ASP A 1 91 ? -6.156 -13.481 3.858 1.00 71.19 91 ASP A CA 1
ATOM 712 C C . ASP A 1 91 ? -7.598 -13.790 4.274 1.00 71.19 91 ASP A C 1
ATOM 714 O O . ASP A 1 91 ? -8.205 -12.931 4.960 1.00 71.19 91 ASP A O 1
#

Mean predicted aligned error: 7.36 Å

Radius of gyration: 17.81 Å; Cα contacts (8 Å, |Δi|>4): 80; chains: 1; bounding box: 41×25×40 Å

Foldseek 3Di:
DDPPPPDPVNCVVCVVVDDDDDDDAAALLPDQLVVQCVDPLQPHSQLSVVSPVCSVVDDQVPDDLVVSVVVVSGDPVSSVVVNPGRHDRGD

Secondary structure (DSSP, 8-state):
---TT--HHHHHTTTTT---PPPPPB-TTTS-HHHHTTSTTS-SHHHHHHHHHHHHHS-GGG-SHHHHHHTTSS-HHHHHHHTTS-BPPP-